Protein AF-Q2FZM8-F1 (afdb_monomer)

pLDDT: mean 88.46, std 14.61, range [35.88, 97.88]

Solvent-accessible surface area (backbone atoms only — not comparable to full-atom values): 5794 Å² total; per-residue (Å²): 131,84,80,74,84,72,69,85,73,67,57,44,73,68,49,59,38,64,67,42,41,63,75,32,41,66,60,53,54,49,46,71,71,75,42,96,69,75,46,56,45,79,47,76,56,97,90,40,46,31,38,21,49,76,83,41,81,46,29,42,48,74,51,94,74,63,75,92,35,56,35,75,63,40,54,46,58,68,46,29,78,74,67,76,39,92,46,42,34,30,26,63,66,80,131

Foldseek 3Di:
DPPPPDPPQQKDWFAWDVVLQVVCLVVVVVLLVPDPAWDWDWDQDPNWIFIDTPNHTRTTGPDDDDPVFWADWGWPSVCCVPPVDTIIITDGDDD

Structure (mmCIF, N/CA/C/O backbone):
data_AF-Q2FZM8-F1
#
_entry.id   AF-Q2FZM8-F1
#
loop_
_atom_site.group_PDB
_atom_site.id
_atom_site.type_symbol
_atom_site.label_atom_id
_atom_site.label_alt_id
_atom_site.label_comp_id
_atom_site.label_asym_id
_atom_site.label_entity_id
_atom_site.label_seq_id
_atom_site.pdbx_PDB_ins_code
_atom_site.Cartn_x
_atom_site.Cartn_y
_atom_site.Cartn_z
_atom_site.occupancy
_atom_site.B_iso_or_equiv
_atom_site.auth_seq_id
_atom_site.auth_comp_id
_atom_site.auth_asym_id
_atom_site.auth_atom_id
_atom_site.pdbx_PDB_model_num
ATOM 1 N N . MET A 1 1 ? 12.188 5.084 28.822 1.00 35.88 1 MET A N 1
ATOM 2 C CA . MET A 1 1 ? 13.079 4.735 27.699 1.00 35.88 1 MET A CA 1
ATOM 3 C C . MET A 1 1 ? 12.244 4.878 26.445 1.00 35.88 1 MET A C 1
ATOM 5 O O . MET A 1 1 ? 11.329 4.084 26.267 1.00 35.88 1 MET A O 1
ATOM 9 N N . GLU A 1 2 ? 12.453 5.933 25.661 1.00 37.31 2 GLU A N 1
ATOM 10 C CA . GLU A 1 2 ? 11.809 6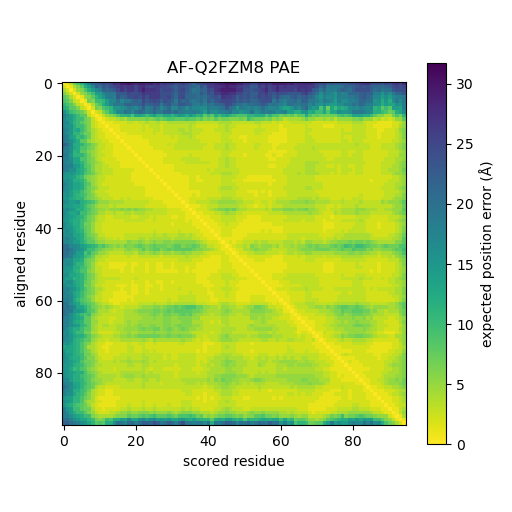.039 24.350 1.00 37.31 2 GLU A CA 1
ATOM 11 C C . GLU A 1 2 ? 12.369 4.915 23.479 1.00 37.31 2 GLU A C 1
ATOM 13 O O . GLU A 1 2 ? 13.573 4.852 23.228 1.00 37.31 2 GLU A O 1
ATOM 18 N N . LYS A 1 3 ? 11.510 3.970 23.091 1.00 41.09 3 LYS A N 1
ATOM 19 C CA . LYS A 1 3 ? 11.842 2.993 22.058 1.00 41.09 3 LYS A CA 1
ATOM 20 C C . LYS A 1 3 ? 11.897 3.772 20.748 1.00 41.09 3 LYS A C 1
ATOM 22 O O . LYS A 1 3 ? 10.875 3.947 20.096 1.00 41.09 3 LYS A O 1
ATOM 27 N N . GLY A 1 4 ? 13.068 4.311 20.415 1.00 38.59 4 GLY A N 1
ATOM 28 C CA . GLY A 1 4 ? 13.306 4.864 19.090 1.00 38.59 4 GLY A CA 1
ATOM 29 C C . GLY A 1 4 ? 12.993 3.775 18.072 1.00 38.59 4 GLY A C 1
ATOM 30 O O . GLY A 1 4 ? 13.568 2.690 18.141 1.00 38.59 4 GLY A O 1
ATOM 31 N N . ILE A 1 5 ? 12.034 4.026 17.185 1.00 47.22 5 ILE A N 1
ATOM 32 C CA . ILE A 1 5 ? 11.741 3.137 16.063 1.00 47.22 5 ILE A CA 1
ATOM 33 C C . ILE A 1 5 ? 12.932 3.280 15.114 1.00 47.22 5 ILE A C 1
ATOM 35 O O . ILE A 1 5 ? 13.002 4.199 14.301 1.00 47.22 5 ILE A O 1
ATOM 39 N N . PHE A 1 6 ? 13.942 2.437 15.305 1.00 42.47 6 PHE A N 1
ATOM 40 C CA . PHE A 1 6 ? 15.107 2.400 14.438 1.00 42.47 6 PHE A CA 1
ATOM 41 C C . PHE A 1 6 ? 14.688 1.768 13.111 1.00 42.47 6 PHE A C 1
ATOM 43 O O . PHE A 1 6 ? 14.337 0.592 13.050 1.00 42.47 6 PHE A O 1
ATOM 50 N N . ASN A 1 7 ? 14.724 2.557 12.040 1.00 57.59 7 ASN A N 1
ATOM 51 C CA . ASN A 1 7 ? 14.552 2.072 10.676 1.00 57.59 7 ASN A CA 1
ATOM 52 C C . ASN A 1 7 ? 15.839 1.364 10.217 1.00 57.59 7 ASN A C 1
ATOM 54 O O . ASN A 1 7 ? 16.639 1.939 9.480 1.00 57.59 7 ASN A O 1
ATOM 58 N N . TYR A 1 8 ? 16.076 0.151 10.723 1.00 54.16 8 TYR A N 1
ATOM 59 C CA . TYR A 1 8 ? 17.286 -0.626 10.427 1.00 54.16 8 TYR A CA 1
ATOM 60 C C . TYR A 1 8 ? 17.431 -0.966 8.936 1.00 54.16 8 TYR A C 1
ATOM 62 O O . TYR A 1 8 ? 18.554 -1.082 8.448 1.00 54.16 8 TYR A O 1
ATOM 70 N N . ASP A 1 9 ? 16.318 -1.046 8.206 1.00 67.25 9 ASP A N 1
ATOM 71 C CA . ASP A 1 9 ? 16.299 -1.496 6.812 1.00 67.25 9 ASP A CA 1
ATOM 72 C C . ASP A 1 9 ? 16.374 -0.355 5.786 1.00 67.25 9 ASP A C 1
ATOM 74 O O . ASP A 1 9 ? 16.292 -0.603 4.584 1.00 67.25 9 ASP A O 1
ATOM 78 N N . ASN A 1 10 ? 16.529 0.904 6.227 1.00 79.19 10 ASN A N 1
ATOM 79 C CA . ASN A 1 10 ? 16.386 2.086 5.365 1.00 79.19 10 ASN A CA 1
ATOM 80 C C . ASN A 1 10 ? 15.068 2.064 4.558 1.00 79.19 10 ASN A C 1
ATOM 82 O O . ASN A 1 10 ? 15.027 2.463 3.393 1.00 79.19 10 ASN A O 1
ATOM 86 N N . ALA A 1 11 ? 13.991 1.572 5.166 1.00 89.12 11 ALA A N 1
ATOM 87 C CA . ALA A 1 11 ? 12.706 1.435 4.510 1.00 89.12 11 ALA A CA 1
ATOM 88 C C . ALA A 1 11 ? 11.997 2.793 4.386 1.00 89.12 11 ALA A C 1
ATOM 90 O O . ALA A 1 11 ? 11.887 3.559 5.344 1.00 89.12 11 ALA A O 1
ATOM 91 N N . ASN A 1 12 ? 11.489 3.087 3.202 1.00 91.31 12 ASN A N 1
ATOM 92 C CA . ASN A 1 12 ? 10.615 4.209 2.915 1.00 91.31 12 ASN A CA 1
ATOM 93 C C . ASN A 1 12 ? 9.157 3.809 3.156 1.00 91.31 12 ASN A C 1
ATOM 95 O O . ASN A 1 12 ? 8.779 2.663 2.934 1.00 91.31 12 ASN A O 1
ATOM 99 N N . VAL A 1 13 ? 8.324 4.765 3.564 1.00 93.06 13 VAL A N 1
ATOM 100 C CA . VAL A 1 13 ? 6.872 4.568 3.699 1.00 93.06 13 VAL A CA 1
ATOM 101 C C . VAL A 1 13 ? 6.185 5.030 2.414 1.00 93.06 13 VAL A C 1
ATOM 103 O O . VAL A 1 13 ? 6.454 6.134 1.928 1.00 93.06 13 VAL A O 1
ATOM 106 N N . LEU A 1 14 ? 5.296 4.207 1.854 1.00 94.56 14 LEU A N 1
ATOM 107 C CA . LEU A 1 14 ? 4.453 4.607 0.728 1.00 94.56 14 LEU A CA 1
ATOM 108 C C . LEU A 1 14 ? 3.482 5.706 1.160 1.00 94.56 14 LEU A C 1
ATOM 110 O O . LEU A 1 14 ? 2.759 5.562 2.143 1.00 94.56 14 LEU A O 1
ATOM 114 N N . LYS A 1 15 ? 3.412 6.790 0.383 1.00 95.50 15 LYS A N 1
ATOM 115 C CA . LYS A 1 15 ? 2.359 7.793 0.556 1.00 95.50 15 LYS A CA 1
ATOM 116 C C . LYS A 1 15 ? 1.146 7.374 -0.259 1.00 95.50 15 LYS A C 1
ATOM 118 O O . LYS A 1 15 ? 1.209 7.350 -1.489 1.00 95.50 15 LYS A O 1
ATOM 123 N N . LEU A 1 16 ? 0.063 7.053 0.436 1.00 95.94 16 LEU A N 1
ATOM 124 C CA . LEU A 1 16 ? -1.194 6.584 -0.140 1.00 95.94 16 LEU A CA 1
ATOM 125 C C . LEU A 1 16 ? -2.257 7.686 -0.089 1.00 95.94 16 LEU A C 1
ATOM 127 O O . LEU A 1 16 ? -2.214 8.559 0.779 1.00 95.94 16 LEU A O 1
ATOM 131 N N . ASP A 1 17 ? -3.211 7.640 -1.015 1.00 96.25 17 ASP A N 1
ATOM 132 C CA . ASP A 1 17 ? -4.394 8.500 -0.978 1.00 96.25 17 ASP A CA 1
ATOM 133 C C . ASP A 1 17 ? -5.275 8.141 0.230 1.00 96.25 17 ASP A C 1
ATOM 135 O O . ASP A 1 17 ? -5.895 7.078 0.283 1.00 96.25 17 ASP A O 1
ATOM 139 N N . THR A 1 18 ? -5.334 9.042 1.211 1.00 94.56 18 THR A N 1
ATOM 140 C CA . THR A 1 18 ? -6.058 8.827 2.468 1.00 94.56 18 THR A CA 1
ATOM 141 C C . THR A 1 18 ? -7.572 8.775 2.295 1.00 94.56 18 THR A C 1
ATOM 143 O O . THR A 1 18 ? -8.241 8.105 3.080 1.00 94.56 18 THR A O 1
ATOM 146 N N . ASN A 1 19 ? -8.135 9.429 1.274 1.00 96.56 19 ASN A N 1
ATOM 147 C CA . ASN A 1 19 ? -9.569 9.339 1.008 1.00 96.56 19 ASN A CA 1
ATOM 148 C C . ASN A 1 19 ? -9.919 7.932 0.526 1.00 96.56 19 ASN A C 1
ATOM 150 O O . ASN A 1 19 ? -10.863 7.333 1.033 1.00 96.56 19 ASN A O 1
ATOM 154 N N . GLN A 1 20 ? -9.101 7.369 -0.368 1.00 97.12 20 GLN A N 1
ATOM 155 C CA . GLN A 1 20 ? -9.291 6.000 -0.852 1.00 97.12 20 GLN A CA 1
ATOM 156 C C . GLN A 1 20 ? -9.083 4.963 0.256 1.00 97.12 20 G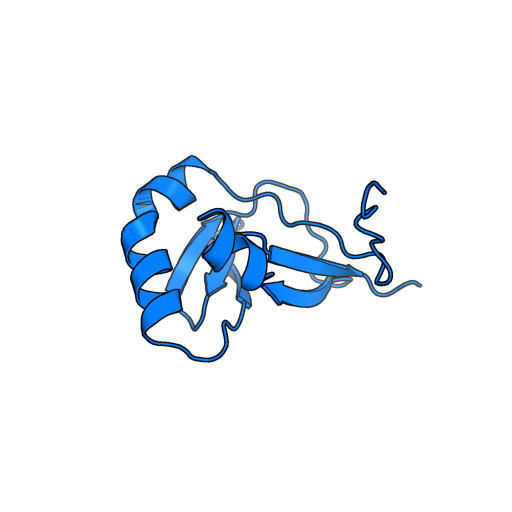LN A C 1
ATOM 158 O O . GLN A 1 20 ? -9.826 3.988 0.319 1.00 97.12 20 GLN A O 1
ATOM 163 N N . LEU A 1 21 ? -8.138 5.193 1.176 1.00 96.31 21 LEU A N 1
ATOM 164 C CA . LEU A 1 21 ? -7.994 4.350 2.369 1.00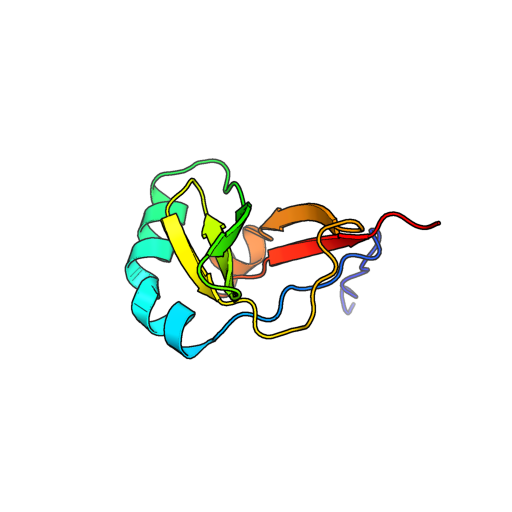 96.31 21 LEU A CA 1
ATOM 165 C C . LEU A 1 21 ? -9.270 4.340 3.221 1.00 96.31 21 LEU A C 1
ATOM 167 O O . LEU A 1 21 ? -9.738 3.274 3.612 1.00 96.31 21 LEU A O 1
ATOM 171 N N . ASN A 1 22 ? -9.857 5.512 3.471 1.00 95.50 22 ASN A N 1
ATOM 172 C CA . ASN A 1 22 ? -11.092 5.626 4.247 1.00 95.50 22 ASN A CA 1
ATOM 173 C C . ASN A 1 22 ? -12.287 4.979 3.533 1.00 95.50 22 ASN A C 1
ATOM 175 O O . ASN A 1 22 ? -13.096 4.306 4.169 1.00 95.50 22 ASN A O 1
ATOM 179 N N . GLU A 1 23 ? -12.399 5.155 2.215 1.00 96.94 23 GLU A N 1
ATOM 180 C CA . GLU A 1 23 ? -13.443 4.524 1.399 1.00 96.94 23 GLU A CA 1
ATOM 181 C C . GLU A 1 23 ? -13.329 2.993 1.409 1.00 96.94 23 GLU A C 1
ATOM 183 O O . GLU A 1 23 ? -14.340 2.293 1.503 1.00 96.94 23 GLU A O 1
ATOM 188 N N . ASN A 1 24 ? -12.101 2.472 1.385 1.00 97.19 24 ASN A N 1
ATOM 189 C CA . ASN A 1 24 ? -11.814 1.041 1.344 1.00 97.19 24 ASN A CA 1
ATOM 190 C C . ASN A 1 24 ? -11.585 0.411 2.727 1.00 97.19 24 ASN A C 1
ATOM 192 O O . ASN A 1 24 ? -11.198 -0.754 2.792 1.00 97.19 24 ASN A O 1
ATOM 196 N N . ILE A 1 25 ? -11.872 1.110 3.833 1.00 96.06 25 ILE A N 1
ATOM 197 C CA . ILE A 1 25 ? -11.566 0.623 5.191 1.00 96.06 25 ILE A CA 1
ATOM 198 C C . ILE A 1 25 ? -12.144 -0.768 5.483 1.00 96.06 25 ILE A C 1
ATOM 200 O O . ILE A 1 25 ? -11.469 -1.607 6.065 1.00 96.06 25 ILE A O 1
ATOM 204 N N . LYS A 1 26 ? -13.357 -1.064 4.998 1.00 95.94 26 LYS A N 1
ATOM 205 C CA . LYS A 1 26 ? -13.979 -2.389 5.164 1.00 95.94 26 LYS A CA 1
ATOM 206 C C . LYS A 1 26 ? -13.225 -3.489 4.421 1.00 95.94 26 LYS A C 1
ATOM 208 O O . LYS A 1 26 ? -13.096 -4.589 4.936 1.00 95.94 26 LYS A O 1
ATOM 213 N N . VAL A 1 27 ? -12.734 -3.185 3.221 1.00 96.81 27 VAL A N 1
ATOM 214 C CA . VAL A 1 27 ? -11.937 -4.124 2.421 1.00 96.81 27 VAL A CA 1
ATOM 215 C C . VAL A 1 27 ? -10.612 -4.394 3.126 1.00 96.81 27 VAL A C 1
ATOM 217 O O . VAL A 1 27 ? -10.202 -5.545 3.223 1.00 96.81 27 VAL A O 1
ATOM 220 N N . ILE A 1 28 ? -9.978 -3.351 3.667 1.00 96.69 28 ILE A N 1
ATOM 221 C CA . ILE A 1 28 ? -8.744 -3.479 4.447 1.00 96.69 28 ILE A CA 1
ATOM 222 C C . ILE A 1 28 ? -9.002 -4.350 5.688 1.00 96.69 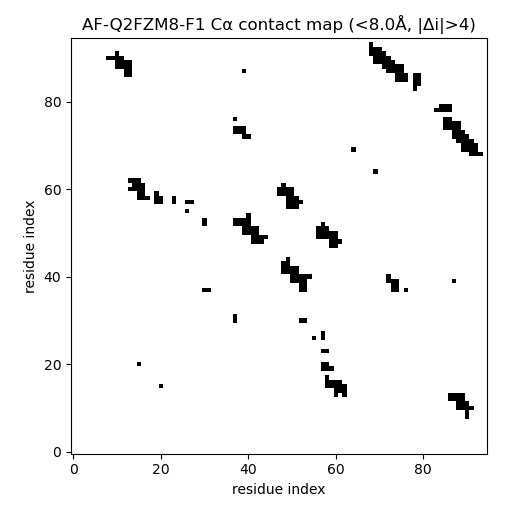28 ILE A C 1
ATOM 224 O O . ILE A 1 28 ? -8.313 -5.347 5.878 1.00 96.69 28 ILE A O 1
ATOM 228 N N . ASP A 1 29 ? -10.039 -4.052 6.474 1.00 96.00 29 ASP A N 1
ATOM 229 C CA . ASP A 1 29 ? -10.422 -4.849 7.647 1.00 96.00 29 ASP A CA 1
ATOM 230 C C . ASP A 1 29 ? -10.671 -6.321 7.311 1.00 96.00 29 ASP A C 1
ATOM 232 O O . ASP A 1 29 ? -10.258 -7.211 8.055 1.00 96.00 29 ASP A O 1
ATOM 236 N N . ASP A 1 30 ? -11.367 -6.588 6.207 1.00 96.62 30 ASP A N 1
ATOM 237 C CA . ASP A 1 30 ? -11.652 -7.949 5.770 1.00 96.62 30 ASP A CA 1
ATOM 238 C C . ASP A 1 30 ? -10.371 -8.672 5.338 1.00 96.62 30 ASP A C 1
ATOM 240 O O . ASP A 1 30 ? -10.215 -9.857 5.628 1.00 96.62 30 ASP A O 1
ATOM 244 N N . ILE A 1 31 ? -9.419 -7.982 4.710 1.00 96.81 31 ILE A N 1
ATOM 245 C CA . ILE A 1 31 ? -8.117 -8.560 4.361 1.00 96.81 31 ILE A CA 1
ATOM 246 C C . ILE A 1 31 ? -7.351 -8.958 5.628 1.00 96.81 31 ILE A C 1
ATOM 248 O O . ILE A 1 31 ? -6.962 -10.115 5.756 1.00 96.81 31 ILE A O 1
ATOM 252 N N . PHE A 1 32 ? -7.229 -8.057 6.605 1.00 95.50 32 PHE A N 1
ATOM 253 C CA . PHE A 1 32 ? -6.523 -8.332 7.866 1.00 95.50 32 PHE A CA 1
ATOM 254 C C . PHE A 1 32 ? -7.186 -9.402 8.744 1.00 95.50 32 PHE A C 1
ATOM 256 O O . PHE A 1 32 ? -6.550 -9.935 9.649 1.00 95.50 32 PHE A O 1
ATOM 263 N N . LYS A 1 33 ? -8.460 -9.728 8.506 1.00 94.62 33 LYS A N 1
ATOM 264 C CA . LYS A 1 33 ? -9.151 -10.834 9.188 1.00 94.62 33 LYS A CA 1
ATOM 265 C C . LYS A 1 33 ? -8.998 -12.170 8.473 1.00 94.62 33 LYS A C 1
ATOM 267 O O . LYS A 1 33 ? -9.008 -13.205 9.132 1.00 94.62 33 LYS A O 1
ATOM 272 N N . ASN A 1 34 ? -8.949 -12.152 7.142 1.00 94.94 34 ASN A N 1
ATOM 273 C CA . ASN A 1 34 ? -9.045 -13.361 6.322 1.00 94.94 34 ASN A CA 1
ATOM 274 C C . ASN A 1 34 ? -7.689 -13.881 5.832 1.00 94.94 34 ASN A C 1
ATOM 276 O O . ASN A 1 34 ? -7.619 -15.021 5.375 1.00 94.94 34 ASN A O 1
ATOM 280 N N . TYR A 1 35 ? -6.634 -13.071 5.909 1.00 92.62 35 TYR A N 1
ATOM 281 C CA . TYR A 1 35 ? -5.292 -13.445 5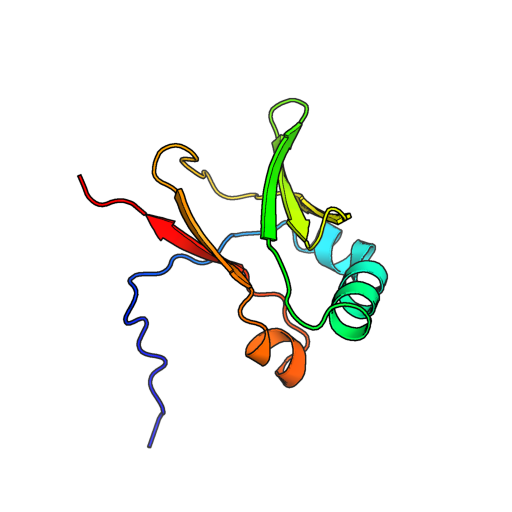.481 1.00 92.62 35 TYR A CA 1
ATOM 282 C C . TYR A 1 35 ? -4.338 -13.444 6.674 1.00 92.62 35 TYR A C 1
ATOM 284 O O . TYR A 1 35 ? -4.272 -12.472 7.417 1.00 92.62 35 TYR A O 1
ATOM 292 N N . GLU A 1 36 ? -3.593 -14.541 6.841 1.00 89.62 36 GLU A N 1
ATOM 293 C CA . GLU A 1 36 ? -2.548 -14.654 7.872 1.00 89.62 36 GLU A CA 1
ATOM 294 C C . GLU A 1 36 ? -1.310 -13.810 7.550 1.00 89.62 36 GLU A C 1
ATOM 296 O O . GLU A 1 36 ? -0.577 -13.435 8.456 1.00 89.62 36 GLU A O 1
ATOM 301 N N . GLN A 1 37 ? -1.067 -13.550 6.263 1.00 91.44 37 GLN A N 1
ATOM 302 C CA . GLN A 1 37 ? 0.039 -12.734 5.780 1.00 91.44 37 GLN A CA 1
ATOM 303 C C . GLN A 1 37 ? -0.477 -11.765 4.719 1.00 91.44 37 GLN A C 1
ATOM 305 O O . GLN A 1 37 ? -1.139 -12.171 3.751 1.00 91.44 37 GLN A O 1
ATOM 310 N N . ILE A 1 38 ? -0.150 -10.484 4.888 1.00 95.62 38 ILE A N 1
ATOM 311 C CA . ILE A 1 38 ? -0.587 -9.445 3.965 1.00 95.62 38 ILE A CA 1
ATOM 312 C C . ILE A 1 38 ? 0.464 -9.250 2.878 1.00 95.62 38 ILE A C 1
ATOM 314 O O . ILE A 1 38 ? 1.592 -8.831 3.136 1.00 95.62 38 ILE A O 1
ATOM 318 N N . GLU A 1 39 ? 0.080 -9.532 1.634 1.00 95.19 39 GLU A N 1
ATOM 319 C CA . GLU A 1 39 ? 0.967 -9.429 0.476 1.00 95.19 39 GLU A CA 1
ATOM 320 C C . GLU A 1 39 ? 0.670 -8.148 -0.313 1.00 95.19 39 GLU A C 1
ATOM 322 O O . GLU A 1 39 ? -0.331 -8.081 -1.039 1.00 95.19 39 GLU A O 1
ATOM 327 N N . PRO A 1 40 ? 1.512 -7.107 -0.197 1.00 97.38 40 PRO A N 1
ATOM 328 C CA . PRO A 1 40 ? 1.352 -5.900 -0.982 1.00 97.38 40 PRO A CA 1
ATOM 329 C C . PRO A 1 40 ? 1.907 -6.086 -2.394 1.00 97.38 40 PRO A C 1
ATOM 331 O O . PRO A 1 40 ? 2.986 -6.632 -2.609 1.00 97.38 40 PRO A O 1
ATOM 334 N N . THR A 1 41 ? 1.187 -5.553 -3.372 1.00 96.62 41 THR A N 1
ATOM 335 C CA . THR A 1 41 ? 1.613 -5.465 -4.770 1.00 96.62 41 THR A CA 1
ATOM 336 C C . THR A 1 41 ? 1.339 -4.067 -5.299 1.00 96.62 41 THR A C 1
ATOM 338 O O . THR A 1 41 ? 0.431 -3.371 -4.836 1.00 96.62 41 THR A O 1
ATOM 341 N N . ILE A 1 42 ? 2.153 -3.631 -6.259 1.00 96.25 42 ILE A N 1
ATOM 342 C CA . ILE A 1 42 ? 1.971 -2.344 -6.928 1.00 96.25 42 ILE A CA 1
ATOM 343 C C . ILE A 1 42 ? 1.699 -2.598 -8.395 1.00 96.25 42 ILE A C 1
ATOM 345 O O . ILE A 1 42 ? 2.470 -3.275 -9.071 1.00 96.25 42 ILE A O 1
ATOM 349 N N . GLU A 1 43 ? 0.622 -2.004 -8.889 1.00 94.56 43 GLU A N 1
ATOM 350 C CA . GLU A 1 43 ? 0.243 -2.071 -10.292 1.00 94.56 43 GLU A CA 1
ATOM 351 C C . GLU A 1 43 ? 0.128 -0.672 -10.889 1.00 94.56 43 GLU A C 1
ATOM 353 O O . GLU A 1 43 ? -0.214 0.295 -10.206 1.00 94.56 43 GLU A O 1
ATOM 358 N N . VAL A 1 44 ? 0.416 -0.562 -12.185 1.00 93.06 44 VAL A N 1
ATOM 359 C CA . VAL A 1 44 ? 0.254 0.679 -12.944 1.00 93.06 44 VAL A CA 1
ATOM 360 C C . VAL A 1 44 ? -0.950 0.523 -13.860 1.00 93.06 44 VAL A C 1
ATOM 362 O O . VAL A 1 44 ? -0.903 -0.220 -14.836 1.00 93.06 44 VAL A O 1
ATOM 365 N N . GLU A 1 45 ? -2.021 1.255 -13.568 1.00 88.38 45 GLU A N 1
ATOM 366 C CA . GLU A 1 45 ? -3.245 1.256 -14.370 1.00 88.38 45 GLU A CA 1
ATOM 367 C C . GLU A 1 45 ? -3.565 2.687 -14.815 1.00 88.38 45 GLU A C 1
ATOM 369 O O . GLU A 1 45 ? -3.692 3.596 -13.992 1.00 88.38 45 GLU A O 1
ATOM 374 N N . ASN A 1 46 ? -3.714 2.900 -16.126 1.00 86.19 46 ASN A N 1
ATOM 375 C CA . ASN A 1 46 ? -4.012 4.212 -16.723 1.00 86.19 46 ASN A CA 1
ATOM 376 C C . ASN A 1 46 ? -3.045 5.327 -16.278 1.00 86.19 46 ASN A C 1
ATOM 378 O O . ASN A 1 46 ? -3.458 6.458 -16.034 1.00 86.19 46 ASN A O 1
ATOM 382 N N . GLY A 1 47 ? -1.759 4.992 -16.137 1.00 85.94 47 GLY A N 1
ATOM 383 C CA . GLY A 1 47 ? -0.713 5.924 -15.705 1.00 85.94 47 GLY A CA 1
ATOM 384 C C . GLY A 1 47 ? -0.665 6.192 -14.198 1.00 85.94 47 GLY A C 1
ATOM 385 O O . GLY A 1 47 ? 0.221 6.915 -13.755 1.00 85.94 47 GLY A O 1
ATOM 386 N N . ASN A 1 48 ? -1.563 5.596 -13.407 1.00 89.44 48 ASN A N 1
ATOM 387 C CA . ASN A 1 48 ? -1.579 5.738 -11.955 1.00 89.44 48 ASN A CA 1
ATOM 388 C C . ASN A 1 48 ? -1.028 4.478 -11.287 1.00 89.44 48 ASN A C 1
ATOM 390 O O . ASN A 1 48 ? -1.463 3.365 -11.584 1.00 89.44 48 ASN A O 1
ATOM 394 N N . THR A 1 49 ? -0.099 4.663 -10.354 1.00 94.44 49 THR A N 1
ATOM 395 C CA . THR A 1 49 ? 0.392 3.612 -9.460 1.00 94.44 49 THR A CA 1
ATOM 396 C C . THR A 1 49 ? -0.614 3.340 -8.350 1.00 94.44 49 THR A C 1
ATOM 398 O O . THR A 1 49 ? -1.018 4.256 -7.632 1.00 94.44 49 THR A O 1
ATOM 401 N N . LYS A 1 50 ? -0.997 2.077 -8.190 1.00 96.25 50 LYS A N 1
ATOM 402 C CA . LYS A 1 50 ? -1.993 1.605 -7.229 1.00 96.25 50 LYS A CA 1
ATOM 403 C C . LYS A 1 50 ? -1.387 0.549 -6.319 1.00 96.25 50 LYS A C 1
ATOM 405 O O . LYS A 1 50 ? -0.674 -0.329 -6.793 1.00 96.25 50 LYS A O 1
ATOM 410 N N . LEU A 1 51 ? -1.714 0.621 -5.036 1.00 97.62 51 LEU A N 1
ATOM 411 C CA . LEU A 1 51 ? -1.457 -0.429 -4.064 1.00 97.62 51 LEU A CA 1
ATOM 412 C C . LEU A 1 51 ? -2.618 -1.428 -4.075 1.00 97.62 51 LEU A C 1
ATOM 414 O O . LEU A 1 51 ? -3.788 -1.044 -3.944 1.00 97.62 51 LEU A O 1
ATOM 418 N N . LYS A 1 52 ? -2.270 -2.709 -4.164 1.00 97.88 52 LYS A N 1
ATOM 419 C CA . LYS A 1 52 ? -3.164 -3.829 -3.893 1.00 97.88 52 LYS A CA 1
ATOM 420 C C . LYS A 1 52 ? -2.633 -4.650 -2.722 1.00 97.88 52 LYS A C 1
ATOM 422 O O . LYS A 1 52 ? -1.427 -4.855 -2.625 1.00 97.88 52 LYS A O 1
ATOM 427 N N . LEU A 1 53 ? -3.521 -5.136 -1.862 1.00 97.75 53 LEU A N 1
ATOM 428 C CA . LEU A 1 53 ? -3.193 -6.088 -0.796 1.00 97.75 53 LEU A CA 1
ATOM 429 C C . LEU A 1 53 ? -3.903 -7.404 -1.093 1.00 97.75 53 LEU A C 1
ATOM 431 O O . LEU A 1 53 ? -5.115 -7.407 -1.306 1.00 97.75 53 LEU A O 1
ATOM 435 N N . ASN A 1 54 ? -3.147 -8.498 -1.193 1.00 96.69 54 ASN A N 1
ATOM 436 C CA . ASN A 1 54 ? -3.653 -9.832 -1.537 1.00 96.69 54 ASN A CA 1
ATOM 437 C C . ASN A 1 54 ? -4.563 -9.814 -2.793 1.00 96.69 54 ASN A C 1
ATOM 439 O O . ASN A 1 54 ? -5.554 -10.535 -2.879 1.00 96.69 54 ASN A O 1
ATOM 443 N N . GLY A 1 55 ? -4.240 -8.947 -3.764 1.00 95.31 55 GLY A N 1
ATOM 444 C CA . GLY A 1 55 ? -4.973 -8.760 -5.024 1.00 95.31 55 GLY A CA 1
ATOM 445 C C . GLY A 1 55 ? -6.102 -7.716 -5.007 1.00 95.31 55 GLY A C 1
ATOM 446 O O . GLY A 1 55 ? -6.578 -7.325 -6.074 1.00 95.31 55 GLY A O 1
ATOM 447 N N . TYR A 1 56 ? -6.507 -7.205 -3.843 1.00 96.94 56 TYR A N 1
ATOM 448 C CA . TYR A 1 56 ? -7.582 -6.214 -3.721 1.00 96.94 56 TYR A CA 1
ATOM 449 C C . TYR A 1 56 ? -7.051 -4.789 -3.800 1.00 96.94 56 TYR A C 1
ATOM 451 O O . TYR A 1 56 ? -6.070 -4.453 -3.143 1.00 96.94 56 TYR A O 1
ATOM 459 N N . PHE A 1 57 ? -7.720 -3.929 -4.570 1.00 96.62 57 PHE A N 1
ATOM 460 C CA . PHE A 1 57 ? -7.377 -2.509 -4.647 1.00 96.62 57 PHE A CA 1
ATOM 461 C C . PHE A 1 57 ? -7.606 -1.804 -3.308 1.00 96.62 57 PHE A C 1
ATOM 463 O O . PHE A 1 57 ? -8.698 -1.890 -2.750 1.00 96.62 57 PHE A O 1
ATOM 470 N N . ILE A 1 58 ? -6.587 -1.075 -2.843 1.00 97.25 58 ILE A N 1
ATOM 471 C CA . ILE A 1 58 ? -6.628 -0.343 -1.574 1.00 97.25 58 ILE A CA 1
ATOM 472 C C . ILE A 1 58 ? -6.587 1.166 -1.789 1.00 97.2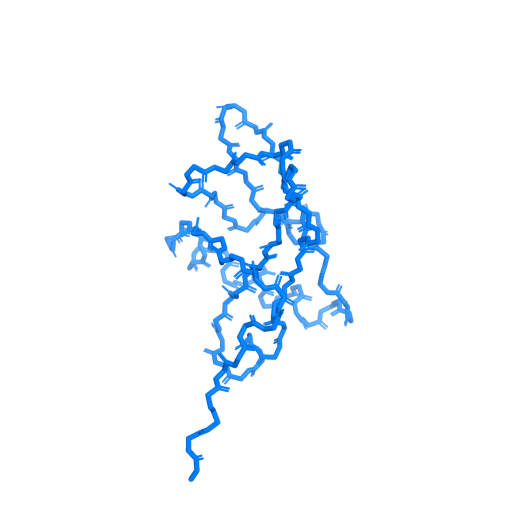5 58 ILE A C 1
ATOM 474 O O . ILE A 1 58 ? -7.487 1.880 -1.354 1.00 97.25 58 ILE A O 1
ATOM 478 N N . ALA A 1 59 ? -5.536 1.667 -2.432 1.00 97.38 59 ALA A N 1
ATOM 479 C CA . ALA A 1 59 ? -5.357 3.097 -2.639 1.00 97.38 59 ALA A CA 1
ATOM 480 C C . ALA A 1 59 ? -4.341 3.372 -3.744 1.00 97.38 59 ALA A C 1
ATOM 482 O O . ALA A 1 59 ? -3.489 2.547 -4.072 1.00 97.38 59 ALA A O 1
ATOM 483 N N . SER A 1 60 ? -4.407 4.571 -4.298 1.00 96.81 60 SER A N 1
ATOM 484 C CA . SER A 1 60 ? -3.416 5.101 -5.224 1.00 96.81 60 SER A CA 1
ATOM 485 C C . SER A 1 60 ? -2.200 5.599 -4.448 1.00 96.81 60 SER A C 1
ATOM 487 O O . SER A 1 60 ? -2.321 6.126 -3.341 1.00 96.81 60 SER A O 1
ATOM 489 N N . ILE A 1 61 ? -1.020 5.442 -5.038 1.00 96.50 61 ILE A N 1
ATOM 490 C CA . ILE A 1 61 ? 0.233 5.962 -4.495 1.00 96.50 61 ILE A CA 1
ATOM 491 C C . ILE A 1 61 ? 0.390 7.395 -5.003 1.00 96.50 61 ILE A C 1
ATOM 493 O O . ILE A 1 61 ? 0.443 7.622 -6.211 1.00 96.50 61 ILE A O 1
ATOM 497 N N . ILE A 1 62 ? 0.443 8.357 -4.080 1.00 94.31 62 ILE A N 1
ATOM 498 C CA . ILE A 1 62 ? 0.449 9.798 -4.390 1.00 94.31 62 ILE A CA 1
ATOM 499 C C . ILE A 1 62 ? 1.858 10.399 -4.435 1.00 94.31 62 ILE A C 1
ATOM 501 O O . ILE A 1 62 ? 2.044 11.522 -4.904 1.00 94.31 62 ILE A O 1
ATOM 505 N N . SER A 1 63 ? 2.864 9.679 -3.936 1.00 90.06 63 SER A N 1
ATOM 506 C CA . SER A 1 63 ? 4.266 10.075 -4.075 1.00 90.06 63 SER A CA 1
ATOM 507 C C . SER A 1 63 ? 4.889 9.500 -5.345 1.00 90.06 63 SER A C 1
ATOM 509 O O . SER A 1 63 ? 4.577 8.362 -5.696 1.00 90.06 63 SER A O 1
ATOM 511 N N . PRO A 1 64 ? 5.844 10.210 -5.973 1.00 87.12 64 PRO A N 1
ATOM 512 C CA . PRO A 1 64 ? 6.697 9.616 -6.994 1.00 87.12 64 PRO A CA 1
ATOM 513 C C . PRO A 1 64 ? 7.343 8.331 -6.472 1.00 87.12 64 PRO A C 1
ATOM 515 O O . PRO A 1 64 ? 7.866 8.311 -5.357 1.00 87.12 64 PRO A O 1
ATOM 518 N N . LEU A 1 65 ? 7.305 7.278 -7.283 1.00 89.38 65 LEU A N 1
ATOM 519 C CA . LEU A 1 65 ? 7.858 5.976 -6.940 1.00 89.38 65 LEU A CA 1
ATOM 520 C C . LEU A 1 65 ? 8.627 5.417 -8.132 1.00 89.38 65 LEU A C 1
ATOM 522 O O . LEU A 1 65 ? 8.080 5.285 -9.228 1.00 89.38 65 LEU A O 1
ATOM 526 N N . ASN A 1 66 ? 9.900 5.082 -7.925 1.00 89.38 66 ASN A N 1
ATOM 527 C CA . ASN A 1 66 ? 10.705 4.444 -8.957 1.00 89.38 66 ASN A CA 1
ATOM 528 C C . ASN A 1 66 ? 10.581 2.922 -8.845 1.00 89.38 66 ASN A C 1
ATOM 530 O O . ASN A 1 66 ? 11.340 2.281 -8.121 1.00 89.38 66 ASN A O 1
ATOM 534 N N . LEU A 1 67 ? 9.641 2.345 -9.595 1.00 89.81 67 LEU A N 1
ATOM 535 C CA . LEU A 1 67 ? 9.383 0.900 -9.589 1.00 89.81 67 LEU A CA 1
ATOM 536 C C . LEU A 1 67 ? 10.617 0.059 -9.951 1.00 89.81 67 LEU A C 1
ATOM 538 O O . LEU A 1 67 ? 10.724 -1.070 -9.492 1.00 89.81 67 LEU A O 1
ATOM 542 N N . ASN A 1 68 ? 11.574 0.610 -10.706 1.00 89.62 68 ASN A N 1
ATOM 543 C CA . ASN A 1 68 ? 12.802 -0.102 -11.076 1.00 89.62 68 ASN A CA 1
ATOM 544 C C . ASN A 1 68 ? 13.804 -0.213 -9.919 1.00 89.62 68 ASN A C 1
ATOM 546 O O . ASN A 1 68 ? 14.698 -1.052 -9.967 1.00 89.62 68 ASN A O 1
ATOM 550 N N . LYS A 1 69 ? 13.693 0.660 -8.911 1.00 89.25 69 LYS A N 1
ATOM 551 C CA . LYS A 1 69 ? 14.533 0.627 -7.707 1.00 89.25 69 LYS A CA 1
ATOM 552 C C . LYS A 1 69 ? 13.821 0.000 -6.517 1.00 89.25 69 LYS A C 1
ATOM 554 O O . LYS A 1 69 ? 14.488 -0.317 -5.539 1.00 89.25 69 LYS A O 1
ATOM 559 N N . LEU A 1 70 ? 12.504 -0.168 -6.590 1.00 91.12 70 LEU A N 1
ATOM 560 C CA . LEU A 1 70 ? 11.698 -0.694 -5.501 1.00 91.12 70 LEU A CA 1
ATOM 561 C C . LEU A 1 70 ? 12.106 -2.130 -5.167 1.00 91.12 70 LEU A C 1
ATOM 563 O O . LEU A 1 70 ? 12.135 -3.002 -6.030 1.00 91.12 70 LEU A O 1
ATOM 56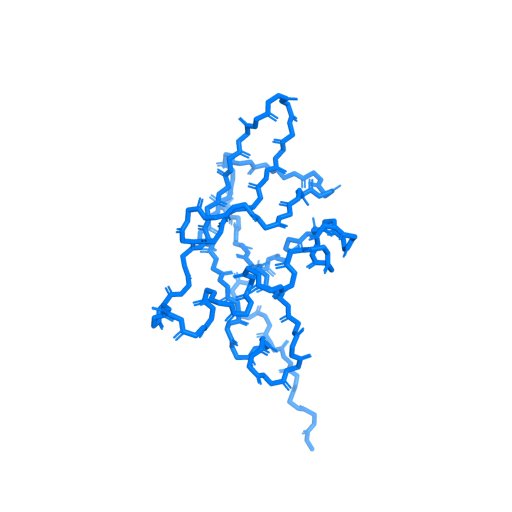7 N N . ASN A 1 71 ? 12.396 -2.364 -3.893 1.00 87.25 71 ASN A N 1
ATOM 568 C CA . ASN A 1 71 ? 12.794 -3.653 -3.355 1.00 87.25 71 ASN A CA 1
ATOM 569 C C . ASN A 1 71 ? 12.097 -3.908 -2.015 1.00 87.25 71 ASN A C 1
ATOM 571 O O . ASN A 1 71 ? 11.859 -2.968 -1.265 1.00 87.25 71 ASN A O 1
ATOM 575 N N . ASN A 1 72 ? 11.817 -5.166 -1.673 1.00 90.38 72 ASN A N 1
ATOM 576 C CA . ASN A 1 72 ? 11.169 -5.563 -0.413 1.00 90.38 72 ASN A CA 1
ATOM 577 C C . ASN A 1 72 ? 9.949 -4.694 -0.049 1.00 90.38 72 ASN A C 1
ATOM 579 O O . ASN A 1 72 ? 10.021 -3.865 0.857 1.00 90.38 72 ASN A O 1
ATOM 583 N N . LEU A 1 73 ? 8.840 -4.870 -0.766 1.00 94.31 73 LEU A N 1
ATOM 584 C CA . LEU A 1 73 ? 7.559 -4.251 -0.426 1.00 94.31 73 LEU A CA 1
ATOM 585 C C . LEU A 1 73 ? 6.851 -5.096 0.637 1.00 94.31 73 LEU A C 1
ATOM 587 O O . LEU A 1 73 ? 6.623 -6.282 0.411 1.00 94.31 73 LEU A O 1
ATOM 591 N N . TYR A 1 74 ? 6.496 -4.504 1.774 1.00 95.06 74 TYR A N 1
ATOM 592 C CA . TYR A 1 74 ? 5.826 -5.219 2.862 1.00 95.06 74 TYR A CA 1
ATOM 593 C C . TYR A 1 74 ? 4.875 -4.309 3.641 1.00 95.06 74 TYR A C 1
ATOM 595 O O . TYR A 1 74 ? 5.024 -3.084 3.659 1.00 95.06 74 TYR A O 1
ATOM 603 N N . VAL A 1 75 ? 3.877 -4.917 4.278 1.00 95.06 75 VAL A N 1
ATOM 604 C CA . VAL A 1 75 ? 2.953 -4.229 5.183 1.00 95.06 75 VAL A CA 1
ATOM 605 C C . VAL A 1 75 ? 3.483 -4.333 6.606 1.00 95.06 75 VAL A C 1
ATOM 607 O O . VAL A 1 75 ? 3.933 -5.390 7.036 1.00 95.06 75 VAL A O 1
ATOM 610 N N . GLU A 1 76 ? 3.441 -3.232 7.348 1.00 93.06 76 GLU A N 1
ATOM 611 C CA . GLU A 1 76 ? 3.744 -3.241 8.775 1.00 93.06 76 GLU A CA 1
ATOM 612 C C . GLU A 1 76 ? 2.480 -3.624 9.557 1.00 93.06 76 GLU A C 1
ATOM 614 O O . GLU A 1 76 ? 1.736 -2.777 10.050 1.00 93.06 76 GLU A O 1
ATOM 619 N N . GLU A 1 77 ? 2.205 -4.927 9.614 1.00 91.31 77 GLU A N 1
ATOM 620 C CA . GLU A 1 77 ? 0.934 -5.466 10.117 1.00 91.31 77 GLU A CA 1
ATOM 621 C C . GLU A 1 77 ? 0.671 -5.115 11.592 1.00 91.31 77 GLU A C 1
ATOM 623 O O . GLU A 1 77 ? -0.459 -4.790 11.963 1.00 91.31 77 GLU A O 1
ATOM 628 N N . GLU A 1 78 ? 1.716 -5.078 12.429 1.00 90.31 78 GLU A N 1
ATOM 629 C CA . GLU A 1 78 ? 1.604 -4.684 13.842 1.00 90.31 78 GLU A CA 1
ATOM 630 C C . GLU A 1 78 ? 1.005 -3.281 14.016 1.00 90.31 78 GLU A C 1
ATOM 632 O O . GLU A 1 78 ? 0.238 -3.047 14.956 1.00 90.31 78 GLU A O 1
ATOM 637 N N . PHE A 1 79 ? 1.319 -2.352 13.106 1.00 89.75 79 PHE A N 1
ATOM 638 C CA . PHE A 1 79 ? 0.769 -0.999 13.148 1.00 89.75 79 PHE A CA 1
ATOM 639 C C . PHE A 1 79 ? -0.725 -0.993 12.851 1.00 89.75 79 PHE A C 1
ATOM 641 O O . PHE A 1 79 ? -1.473 -0.293 13.536 1.00 89.75 79 PHE A O 1
ATOM 648 N N . TYR A 1 80 ? -1.180 -1.816 11.907 1.00 92.25 80 TYR A N 1
ATOM 649 C CA . TYR A 1 80 ? -2.606 -1.929 11.632 1.00 92.25 80 TYR A CA 1
ATOM 650 C C . TYR A 1 80 ? -3.351 -2.522 12.826 1.00 92.25 80 TYR A C 1
ATOM 652 O O . TYR A 1 8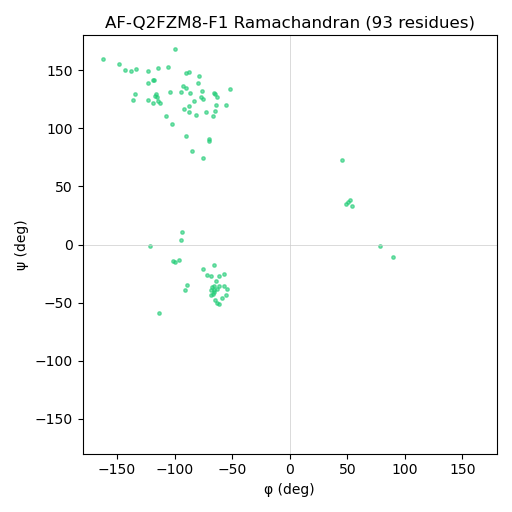0 ? -4.328 -1.948 13.298 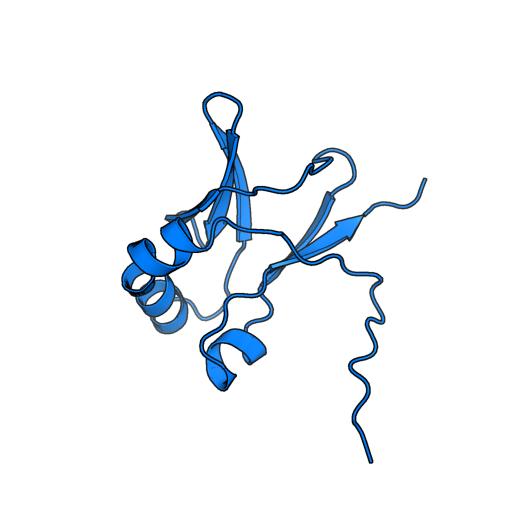1.00 92.25 80 TYR A O 1
ATOM 660 N N . HIS A 1 81 ? -2.852 -3.622 13.389 1.00 89.00 81 HIS A N 1
ATOM 661 C CA . HIS A 1 81 ? -3.496 -4.268 14.531 1.00 89.00 81 HIS A CA 1
ATOM 662 C C . HIS A 1 81 ? -3.516 -3.400 15.796 1.00 89.00 81 HIS A C 1
ATOM 664 O O . HIS A 1 81 ? -4.450 -3.499 16.592 1.00 89.00 81 HIS A O 1
ATOM 670 N N . THR A 1 82 ? -2.506 -2.548 15.989 1.00 91.62 82 THR A N 1
ATOM 671 C CA . THR A 1 82 ? -2.381 -1.719 17.199 1.00 91.62 82 THR A CA 1
ATOM 672 C C . THR A 1 82 ? -3.060 -0.358 17.055 1.00 91.62 82 THR A C 1
ATOM 674 O O . THR A 1 82 ? -3.663 0.131 18.010 1.00 91.62 82 THR A O 1
ATOM 677 N N . TYR A 1 83 ? -2.960 0.264 15.879 1.00 91.00 83 TYR A N 1
ATOM 678 C CA . TYR A 1 83 ? -3.346 1.661 15.655 1.00 91.00 83 TYR A CA 1
ATOM 679 C C . TYR A 1 83 ? -4.428 1.841 14.588 1.00 91.00 83 TYR A C 1
ATOM 681 O O . TYR A 1 83 ? -4.860 2.967 14.356 1.00 91.00 83 TYR A O 1
ATOM 689 N N . ASN A 1 84 ? -4.892 0.754 13.963 1.00 89.94 84 ASN A N 1
ATOM 690 C CA . ASN A 1 84 ? -5.829 0.783 12.839 1.00 89.94 84 ASN A CA 1
ATOM 691 C C . ASN A 1 84 ? -5.325 1.670 11.684 1.00 89.94 84 ASN A C 1
ATOM 693 O O . ASN A 1 84 ? -6.103 2.342 11.004 1.00 89.94 84 ASN A O 1
ATOM 697 N N . GLU A 1 85 ? -4.002 1.695 11.502 1.00 91.81 85 GLU A N 1
ATOM 698 C CA . GLU A 1 85 ? -3.303 2.503 10.509 1.00 91.81 85 GLU A CA 1
ATOM 699 C C . GLU A 1 85 ? -2.544 1.590 9.545 1.00 91.81 85 GLU A C 1
ATOM 701 O O . GLU A 1 85 ? -1.696 0.793 9.951 1.00 91.81 85 GLU A O 1
ATOM 706 N N . LEU A 1 86 ? -2.857 1.693 8.250 1.00 94.81 86 LEU A N 1
ATOM 707 C CA . LEU A 1 86 ? -2.169 0.926 7.218 1.00 94.81 86 LEU A CA 1
ATOM 708 C C . LEU A 1 86 ? -0.846 1.605 6.860 1.00 94.81 86 LEU A C 1
ATOM 710 O O . LEU A 1 86 ? -0.832 2.647 6.203 1.00 94.81 86 LEU A O 1
ATOM 714 N N . ILE A 1 87 ? 0.261 0.956 7.215 1.00 93.94 87 ILE A N 1
ATOM 715 C CA . ILE A 1 87 ? 1.604 1.374 6.819 1.00 93.94 87 ILE A CA 1
ATOM 716 C C . ILE A 1 87 ? 2.186 0.333 5.866 1.00 93.94 87 ILE A C 1
ATOM 718 O O . ILE A 1 87 ? 2.333 -0.837 6.211 1.00 93.94 87 ILE A O 1
ATOM 722 N N . VAL A 1 88 ? 2.546 0.775 4.661 1.00 95.44 88 VAL A N 1
ATOM 723 C CA . VAL A 1 88 ? 3.250 -0.053 3.675 1.00 95.44 88 VAL A CA 1
ATOM 724 C C . VAL A 1 88 ? 4.630 0.530 3.439 1.00 95.44 88 VAL A C 1
ATOM 726 O O . VAL A 1 88 ? 4.775 1.722 3.152 1.00 95.44 88 VAL A O 1
ATOM 729 N N . LYS A 1 89 ? 5.644 -0.317 3.576 1.00 94.75 89 LYS A N 1
ATOM 730 C CA . LYS A 1 89 ? 7.050 0.049 3.478 1.00 94.75 89 LYS A CA 1
ATOM 731 C C . LYS A 1 89 ? 7.706 -0.612 2.278 1.00 94.75 89 LYS A C 1
ATOM 733 O O . LYS A 1 89 ? 7.298 -1.682 1.836 1.00 94.75 89 LYS A O 1
ATOM 738 N N . TYR A 1 90 ? 8.730 0.043 1.753 1.00 93.50 90 TYR A N 1
ATOM 739 C CA . TYR A 1 90 ? 9.584 -0.490 0.702 1.00 93.50 90 TYR A CA 1
ATOM 740 C C . TYR A 1 90 ? 11.026 -0.050 0.919 1.00 93.50 90 TYR A C 1
ATOM 742 O O . TYR A 1 90 ? 11.289 1.031 1.435 1.00 93.50 90 TYR A O 1
ATOM 750 N N . THR A 1 91 ? 11.977 -0.864 0.496 1.00 92.00 91 THR A N 1
ATOM 751 C CA . THR A 1 91 ? 13.385 -0.467 0.376 1.00 92.00 91 THR A CA 1
ATOM 752 C C . THR A 1 91 ? 13.711 -0.118 -1.072 1.00 92.00 91 THR A C 1
ATOM 754 O O . THR A 1 91 ? 12.929 -0.384 -1.984 1.00 92.00 91 THR A O 1
ATOM 757 N N . GLU A 1 92 ? 14.872 0.484 -1.301 1.00 89.12 92 GLU A N 1
ATOM 758 C CA . GLU A 1 92 ? 15.380 0.716 -2.650 1.00 89.12 92 GLU A CA 1
ATOM 759 C C . GLU A 1 92 ? 16.709 -0.011 -2.848 1.00 89.12 92 GLU A C 1
ATOM 761 O O . GLU A 1 92 ? 17.549 -0.050 -1.943 1.00 89.12 92 GLU A O 1
ATOM 766 N N . VAL A 1 93 ? 16.916 -0.580 -4.037 1.00 85.75 93 VAL A N 1
ATOM 767 C CA . VAL A 1 93 ? 18.226 -1.104 -4.436 1.00 85.75 93 VAL A CA 1
ATOM 768 C C . VAL A 1 93 ? 19.203 0.070 -4.508 1.00 85.75 93 VAL A C 1
ATOM 770 O O . VAL A 1 93 ? 18.987 1.025 -5.260 1.00 85.75 93 VAL A O 1
ATOM 773 N N . LYS A 1 94 ? 20.270 0.010 -3.706 1.00 76.44 94 LYS A N 1
ATOM 774 C CA . LYS A 1 94 ? 21.381 0.964 -3.786 1.00 76.44 94 LYS A CA 1
ATOM 775 C C . LYS A 1 94 ? 22.221 0.612 -5.014 1.00 76.44 94 LYS A C 1
ATOM 777 O O . LYS A 1 94 ? 22.612 -0.545 -5.157 1.00 76.44 94 LYS A O 1
ATOM 782 N N . GLU A 1 95 ? 22.428 1.595 -5.889 1.00 65.25 95 GLU A N 1
ATOM 783 C CA . GLU A 1 95 ? 23.398 1.511 -6.995 1.00 65.25 95 GLU A CA 1
ATOM 784 C C . GLU A 1 95 ? 24.827 1.310 -6.478 1.00 65.25 95 GLU A C 1
ATOM 786 O O . GLU A 1 95 ? 25.138 1.827 -5.377 1.00 65.25 95 GLU A O 1
#

Nearest PDB structures (foldseek):
  9asq-assembly1_B  TM=3.905E-01  e=5.054E+00  Homo sapiens
  4s36-assembly1_A  TM=3.418E-01  e=9.531E+00  Pseudomonas aeruginosa

Secondary structure (DSSP, 8-state):
-------TT-PEEP-B-HHHHHHTHHHHHHHHHH-SS--EEEEEETTEEEEEETTEEEEEB-S---TTTEEEEEE-HHHHHHHS---EEEEE---

Radius of gyration: 13.65 Å; Cα contacts (8 Å, |Δi|>4): 140; chains: 1; bounding box: 37×25×44 Å

Sequence (95 aa):
MEKGIFNYDNANVLKLDTNQLNENIKVIDDIFKNYEQIEPTIEVENGNTKLKLNGYFIASIISPLNLNKLNNLYVEEEFYHTYNELIVKYTEVKE

Mean predicted aligned error: 5.47 Å

Organism: Staphylococcus aureus (strain NCTC 8325 / PS 47) (NCBI:txid93061)